Protein AF-A0A7W6B9M9-F1 (afdb_monomer_lite)

Secondary structure (DSSP, 8-state):
-----------PPPP-----------HHHHHHHHHHHHHHTS-HHHHHHHHHHHHHHHTT---S-SSSTTSS--GGGG--

pLDDT: mean 82.49, std 17.72, range [40.44, 98.19]

Organism: NCBI:txid573179

Foldseek 3Di:
DDDDPPPPVVPFPDADDDDDPDPDDDPVVVVVLVVVCVVVVHDSVVSVQQVVVVVCLVVPDDDQDRRGRPPDDRPVPPPD

Sequence (80 aa):
MPLIDSSQRRQKDPIVNVMLNGGRVTSGFRAALFAASSRAGISVNEYVIQAAGEKLLATGSQFSGVFEPGDIPSPAAIDG

Radius of gyration: 17.87 Å; chains: 1; bounding box: 36×36×50 Å

Structure (mmCIF, N/CA/C/O backbone):
data_AF-A0A7W6B9M9-F1
#
_entry.id   AF-A0A7W6B9M9-F1
#
loop_
_atom_site.group_PDB
_atom_site.id
_atom_site.type_symbol
_atom_site.label_atom_id
_atom_site.label_alt_id
_atom_site.label_comp_id
_atom_site.label_asym_id
_atom_site.label_entity_id
_atom_site.label_seq_id
_atom_site.pdbx_PDB_ins_code
_atom_site.Cartn_x
_atom_site.Cartn_y
_atom_site.Cartn_z
_atom_site.occupancy
_atom_site.B_iso_or_equiv
_atom_site.auth_seq_id
_atom_site.auth_comp_id
_atom_site.auth_asym_id
_atom_site.auth_atom_id
_atom_site.pdbx_PDB_model_num
ATOM 1 N N . MET A 1 1 ? -24.086 21.340 39.483 1.00 40.44 1 MET A N 1
ATOM 2 C CA . MET A 1 1 ? -24.285 21.239 38.025 1.00 40.44 1 MET A CA 1
ATOM 3 C C . MET A 1 1 ? -22.926 21.461 37.371 1.00 40.44 1 MET A C 1
ATOM 5 O O . MET A 1 1 ? -22.510 22.611 37.312 1.00 40.44 1 MET A O 1
ATOM 9 N N . PRO A 1 2 ? -22.156 20.417 37.020 1.00 43.12 2 PRO A N 1
ATOM 10 C CA . PRO A 1 2 ? -20.907 20.621 36.308 1.00 43.12 2 PRO A CA 1
ATOM 11 C C . PRO A 1 2 ? -21.198 20.754 34.813 1.00 43.12 2 PRO A C 1
ATOM 13 O O . PRO A 1 2 ? -21.995 20.003 34.251 1.00 43.12 2 PRO A O 1
ATOM 16 N N . LEU A 1 3 ? -20.577 21.763 34.211 1.00 52.00 3 LEU A N 1
ATOM 17 C CA . LEU A 1 3 ? -20.588 22.025 32.782 1.00 52.00 3 LEU A CA 1
ATOM 18 C C . LEU A 1 3 ? -19.972 20.823 32.064 1.00 52.00 3 LEU A C 1
ATOM 20 O O . LEU A 1 3 ? -18.896 20.353 32.424 1.00 52.00 3 LEU A O 1
ATOM 24 N N . ILE A 1 4 ? -20.704 20.317 31.082 1.00 57.88 4 ILE A N 1
ATOM 25 C CA . ILE A 1 4 ? -20.287 19.249 30.183 1.00 57.88 4 ILE A CA 1
ATOM 26 C C . ILE A 1 4 ? -19.054 19.776 29.444 1.00 57.88 4 ILE A C 1
ATOM 28 O O . ILE A 1 4 ? -19.163 20.729 28.674 1.00 57.88 4 ILE A O 1
ATOM 32 N N . ASP A 1 5 ? -17.882 19.211 29.724 1.00 48.06 5 ASP A N 1
ATOM 33 C CA . ASP A 1 5 ? -16.657 19.519 28.993 1.00 48.06 5 ASP A CA 1
ATOM 34 C C . ASP A 1 5 ? -16.792 18.922 27.586 1.00 48.06 5 ASP A C 1
ATOM 36 O O . ASP A 1 5 ? -16.517 17.750 27.333 1.00 48.06 5 ASP A O 1
ATOM 40 N N . SER A 1 6 ? -17.333 19.718 26.665 1.00 55.81 6 SER A N 1
ATOM 41 C CA . SER A 1 6 ? -17.604 19.345 25.276 1.00 55.81 6 SER A CA 1
ATOM 42 C C . SER A 1 6 ? -16.344 19.307 24.405 1.00 55.81 6 SER A C 1
ATOM 44 O O . SER A 1 6 ? -16.433 19.387 23.182 1.00 55.81 6 SER A O 1
ATOM 46 N N . SER A 1 7 ? -15.164 19.166 25.007 1.00 56.00 7 SER A N 1
ATOM 47 C CA . SER A 1 7 ? -13.893 19.095 24.293 1.00 56.00 7 SER A CA 1
ATOM 48 C C . SER A 1 7 ? -13.237 17.728 24.450 1.00 56.00 7 SER A C 1
ATOM 50 O O . SER A 1 7 ? -12.041 17.628 24.721 1.00 56.00 7 SER A O 1
ATOM 52 N N . GLN A 1 8 ? -13.979 16.652 24.163 1.00 53.84 8 GLN A N 1
ATOM 53 C CA . GLN A 1 8 ? -13.336 15.477 23.576 1.00 53.84 8 GLN A CA 1
ATOM 54 C C . GLN A 1 8 ? -12.800 15.895 22.201 1.00 53.84 8 GLN A C 1
ATOM 56 O O . GLN A 1 8 ? -13.423 15.669 21.164 1.00 53.84 8 GLN A O 1
ATOM 61 N N . ARG A 1 9 ? -11.634 16.555 22.188 1.00 57.97 9 ARG A N 1
ATOM 62 C CA . ARG A 1 9 ? -10.763 16.580 21.015 1.00 57.97 9 ARG A CA 1
ATOM 63 C C . ARG A 1 9 ? -10.642 15.122 20.607 1.00 57.97 9 ARG A C 1
ATOM 65 O O . ARG A 1 9 ? -10.047 14.358 21.362 1.00 57.97 9 ARG A O 1
ATOM 72 N N . ARG A 1 10 ? -11.270 14.737 19.489 1.00 61.97 10 ARG A N 1
ATOM 73 C CA . ARG A 1 10 ? -11.105 13.412 18.886 1.00 61.97 10 ARG A CA 1
ATOM 74 C C . ARG A 1 10 ? -9.609 13.141 18.883 1.00 61.97 10 ARG A C 1
ATOM 76 O O . ARG A 1 10 ? -8.864 13.842 18.198 1.00 61.97 10 ARG A O 1
ATOM 83 N N . GLN A 1 11 ? -9.171 12.255 19.769 1.00 67.06 11 GLN A N 1
ATOM 84 C CA . GLN A 1 11 ? -7.761 11.962 19.924 1.00 67.06 11 GLN A CA 1
ATOM 85 C C . GLN A 1 11 ? -7.340 11.363 18.586 1.00 67.06 11 GLN A C 1
ATOM 87 O O . GLN A 1 11 ? -7.921 10.371 18.159 1.00 67.06 11 GLN A O 1
ATOM 92 N N . LYS A 1 12 ? -6.458 12.060 17.862 1.00 70.88 12 LYS A N 1
ATOM 93 C CA . LYS A 1 12 ? -6.008 11.630 16.537 1.00 70.88 12 LYS A CA 1
ATOM 94 C C . LYS A 1 12 ? -5.391 10.239 16.692 1.00 70.88 12 LYS A C 1
ATOM 96 O O . LYS A 1 12 ? -4.598 10.052 17.618 1.00 70.88 12 LYS A O 1
ATOM 101 N N . ASP A 1 13 ? -5.765 9.300 15.825 1.00 83.25 13 ASP A N 1
ATOM 102 C CA . ASP A 1 13 ? -5.204 7.950 15.869 1.00 83.25 13 ASP A CA 1
ATOM 103 C C . ASP A 1 13 ? -3.668 8.037 15.832 1.00 83.25 13 ASP A C 1
ATOM 105 O O . ASP A 1 13 ? -3.113 8.769 15.001 1.00 83.25 13 ASP A O 1
ATOM 109 N N . PRO A 1 14 ? -2.966 7.372 16.766 1.00 87.50 14 PRO A N 1
ATOM 110 C CA . PRO A 1 14 ? -1.520 7.472 16.847 1.00 87.50 14 PRO A CA 1
ATOM 111 C C . PRO A 1 14 ? -0.869 6.778 15.649 1.00 87.50 14 PRO A C 1
ATOM 113 O O . PRO A 1 14 ? -1.204 5.644 15.310 1.00 87.50 14 PRO A O 1
ATOM 116 N N . ILE A 1 15 ? 0.117 7.443 15.048 1.00 88.94 15 ILE A N 1
ATOM 117 C CA . ILE A 1 1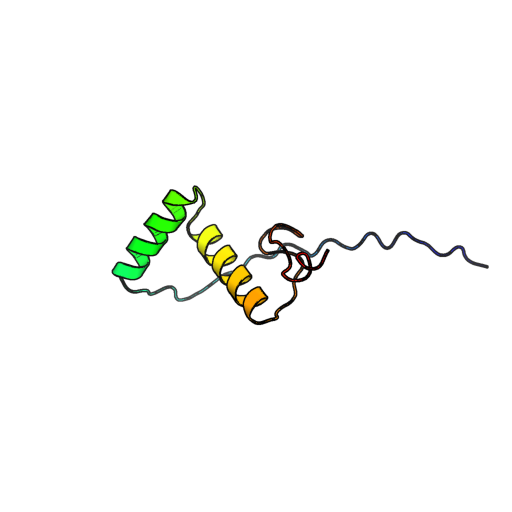5 ? 0.930 6.874 13.971 1.00 88.94 15 ILE A CA 1
ATOM 118 C C . ILE A 1 15 ? 1.949 5.918 14.592 1.00 88.94 15 ILE A C 1
ATOM 120 O O . ILE A 1 15 ? 2.702 6.296 15.494 1.00 88.94 15 ILE A O 1
ATOM 124 N N . VAL A 1 16 ? 1.980 4.678 14.105 1.00 89.62 16 VAL A N 1
ATOM 125 C CA . VAL A 1 16 ? 2.882 3.623 14.586 1.00 89.62 16 VAL A CA 1
ATOM 126 C C . VAL A 1 16 ? 3.664 3.004 13.433 1.00 89.62 16 VAL A C 1
ATOM 128 O O . VAL A 1 16 ? 3.195 2.941 12.299 1.00 89.62 16 VAL A O 1
ATOM 131 N N . ASN A 1 17 ? 4.867 2.516 13.731 1.00 88.56 17 ASN A N 1
ATOM 132 C CA . ASN A 1 17 ? 5.715 1.868 12.736 1.00 88.56 17 ASN A CA 1
ATOM 133 C C . ASN A 1 17 ? 5.280 0.419 12.495 1.00 88.56 17 ASN A C 1
ATOM 135 O O . ASN A 1 17 ? 5.042 -0.331 13.443 1.00 88.56 17 ASN A O 1
ATOM 139 N N . VAL A 1 18 ? 5.297 -0.005 11.232 1.00 86.25 18 VAL A N 1
ATOM 140 C CA . VAL A 1 18 ? 5.147 -1.411 10.841 1.00 86.25 18 VAL A CA 1
ATOM 141 C C . VAL A 1 18 ? 6.518 -1.966 10.455 1.00 86.25 18 VAL A C 1
ATOM 143 O O . VAL A 1 18 ? 7.166 -1.458 9.544 1.00 86.25 18 VAL A O 1
ATOM 146 N N . MET A 1 19 ? 6.967 -3.025 11.134 1.00 83.94 19 MET A N 1
ATOM 147 C CA . MET A 1 19 ? 8.183 -3.767 10.776 1.00 83.94 19 MET A CA 1
ATOM 148 C C . MET A 1 19 ? 7.802 -5.153 10.248 1.00 83.94 19 MET A C 1
ATOM 150 O O . MET A 1 19 ? 7.418 -6.032 11.017 1.00 83.94 19 MET A O 1
ATOM 154 N N . LEU A 1 20 ? 7.903 -5.354 8.932 1.00 79.19 20 LEU A N 1
ATOM 155 C CA . LEU A 1 20 ? 7.629 -6.643 8.291 1.00 79.19 20 LEU A CA 1
ATOM 156 C C . LEU A 1 20 ? 8.930 -7.436 8.116 1.00 79.19 20 LEU A C 1
ATOM 158 O O . LEU A 1 20 ? 9.844 -6.996 7.422 1.00 79.19 20 LEU A O 1
ATOM 162 N N . ASN A 1 21 ? 8.996 -8.633 8.698 1.00 79.00 21 ASN A N 1
ATOM 163 C CA . ASN A 1 21 ? 10.118 -9.557 8.523 1.00 79.00 21 ASN A CA 1
ATOM 164 C C . ASN A 1 21 ? 9.740 -10.652 7.508 1.00 79.00 21 ASN A C 1
ATOM 166 O O . ASN A 1 21 ? 8.705 -11.292 7.666 1.00 79.00 21 ASN A O 1
ATOM 170 N N . GLY A 1 22 ? 10.579 -10.898 6.487 1.00 71.38 22 GLY A N 1
ATOM 171 C CA . GLY A 1 22 ? 10.420 -12.051 5.574 1.00 71.38 22 GLY A CA 1
ATOM 172 C C . GLY A 1 22 ? 10.006 -11.767 4.119 1.00 71.38 22 GLY A C 1
ATOM 173 O O . GLY A 1 22 ? 9.407 -12.627 3.480 1.00 71.38 22 GLY A O 1
ATOM 174 N N . GLY A 1 23 ? 10.346 -10.605 3.552 1.00 73.69 23 GLY A N 1
ATOM 175 C CA . GLY A 1 23 ? 9.953 -10.192 2.192 1.00 73.69 23 GLY A CA 1
ATOM 176 C C . GLY A 1 23 ? 10.672 -10.889 1.022 1.00 73.69 23 GLY A C 1
ATOM 177 O O . GLY A 1 23 ? 11.282 -10.216 0.191 1.00 73.69 23 GLY A O 1
ATOM 178 N N . ARG A 1 24 ? 10.618 -12.224 0.917 1.00 87.12 24 ARG A N 1
ATOM 179 C CA . ARG A 1 24 ? 11.062 -12.934 -0.299 1.00 87.12 24 ARG A CA 1
ATOM 180 C C . ARG A 1 24 ? 9.904 -13.035 -1.286 1.00 87.12 24 ARG A C 1
ATOM 182 O O . ARG A 1 24 ? 8.877 -13.630 -0.988 1.00 87.12 24 ARG A O 1
ATOM 189 N N . VAL A 1 25 ? 10.097 -12.478 -2.474 1.00 91.12 25 VAL A N 1
ATOM 190 C CA . VAL A 1 25 ? 9.097 -12.439 -3.549 1.00 91.12 25 VAL A CA 1
ATOM 191 C C . VAL A 1 25 ? 9.697 -12.942 -4.857 1.00 91.12 25 VAL A C 1
ATOM 193 O O . VAL A 1 25 ? 10.918 -13.036 -4.997 1.00 91.12 25 VAL A O 1
ATOM 196 N N . THR A 1 26 ? 8.850 -13.253 -5.837 1.00 97.31 26 THR A N 1
ATOM 197 C CA . THR A 1 26 ? 9.323 -13.579 -7.186 1.00 97.31 26 THR A CA 1
ATOM 198 C C . THR A 1 26 ? 9.946 -12.344 -7.847 1.00 97.31 26 THR A C 1
ATOM 200 O O . THR A 1 26 ? 9.549 -11.204 -7.590 1.00 97.31 26 THR A O 1
ATOM 203 N N . SER A 1 27 ? 10.933 -12.552 -8.721 1.00 97.50 27 SER A N 1
ATOM 204 C CA . SER A 1 27 ? 11.611 -11.459 -9.435 1.00 97.50 27 SER A CA 1
ATOM 205 C C . SER A 1 27 ? 10.650 -10.643 -10.304 1.00 97.50 27 SER A C 1
ATOM 207 O O . SER A 1 27 ? 10.747 -9.417 -10.330 1.00 97.50 27 SER A O 1
ATOM 209 N N . GLY A 1 28 ? 9.691 -11.308 -10.959 1.00 97.44 28 GLY A N 1
ATOM 210 C CA . GLY A 1 28 ? 8.655 -10.654 -11.761 1.00 97.44 28 GLY A CA 1
ATOM 211 C C . GLY A 1 28 ? 7.761 -9.737 -10.928 1.00 97.44 28 GLY A C 1
ATOM 212 O O . GLY A 1 28 ? 7.541 -8.589 -11.307 1.00 97.44 28 GLY A O 1
ATOM 213 N N . PHE A 1 29 ? 7.326 -10.196 -9.748 1.00 97.06 29 PHE A N 1
ATOM 214 C CA . PHE A 1 29 ? 6.570 -9.353 -8.823 1.00 97.06 29 PHE A CA 1
ATOM 215 C C . PHE A 1 29 ? 7.396 -8.154 -8.356 1.00 97.06 29 PHE A C 1
ATOM 217 O O . PHE A 1 29 ? 6.909 -7.029 -8.394 1.00 97.06 29 PHE A O 1
ATOM 224 N N . ARG A 1 30 ? 8.667 -8.367 -7.983 1.00 96.75 30 ARG A N 1
ATOM 225 C CA . ARG A 1 30 ? 9.564 -7.273 -7.586 1.00 96.75 30 ARG A CA 1
ATOM 226 C C . ARG A 1 30 ? 9.676 -6.212 -8.684 1.00 96.75 30 ARG A C 1
ATOM 228 O O . ARG A 1 30 ? 9.566 -5.030 -8.385 1.00 96.75 30 ARG A O 1
ATOM 235 N N . ALA A 1 31 ? 9.874 -6.611 -9.939 1.00 97.94 31 ALA A N 1
ATOM 236 C CA . ALA A 1 31 ? 9.974 -5.667 -11.053 1.00 97.94 31 ALA A CA 1
ATOM 237 C C . ALA A 1 31 ? 8.668 -4.886 -11.265 1.00 97.94 31 ALA A C 1
ATOM 239 O O . ALA A 1 31 ? 8.695 -3.661 -11.387 1.00 97.94 31 ALA A O 1
ATOM 240 N N . ALA A 1 32 ? 7.527 -5.581 -11.253 1.00 98.19 32 ALA A N 1
ATOM 241 C CA . ALA A 1 32 ? 6.217 -4.957 -11.404 1.00 98.19 32 ALA A CA 1
ATOM 242 C C . ALA A 1 32 ? 5.915 -3.969 -10.266 1.00 98.19 32 ALA A C 1
ATOM 244 O O . ALA A 1 32 ? 5.458 -2.860 -10.530 1.00 98.19 32 ALA A O 1
ATOM 245 N N . LEU A 1 33 ? 6.233 -4.340 -9.022 1.00 96.88 33 LEU A N 1
ATOM 246 C CA . LEU A 1 33 ? 6.046 -3.503 -7.839 1.00 96.88 33 LEU A CA 1
ATOM 247 C C . LEU A 1 33 ? 6.845 -2.197 -7.930 1.00 96.88 33 LEU A C 1
ATOM 249 O O . LEU A 1 33 ? 6.283 -1.123 -7.743 1.00 96.88 33 LEU A O 1
ATOM 253 N N . PHE A 1 34 ? 8.135 -2.276 -8.268 1.00 97.25 34 PHE A N 1
ATOM 254 C CA . PHE A 1 34 ? 8.985 -1.088 -8.412 1.00 97.25 34 PHE A CA 1
ATOM 255 C C . PHE A 1 34 ? 8.540 -0.196 -9.577 1.00 97.25 34 PHE A C 1
ATOM 257 O O . PHE A 1 34 ? 8.562 1.029 -9.468 1.00 97.25 34 PHE A O 1
ATOM 264 N N . ALA A 1 35 ? 8.112 -0.791 -10.695 1.00 98.06 35 ALA A N 1
ATOM 265 C CA . ALA A 1 35 ? 7.575 -0.027 -11.815 1.00 98.06 35 ALA A CA 1
ATOM 266 C C . ALA A 1 35 ? 6.271 0.691 -11.433 1.00 98.06 35 ALA A C 1
ATOM 268 O O . ALA A 1 35 ? 6.079 1.845 -11.810 1.00 98.06 35 ALA A O 1
ATOM 269 N N . ALA A 1 36 ? 5.388 0.030 -10.681 1.00 97.88 36 ALA A N 1
ATOM 270 C CA . ALA A 1 36 ? 4.132 0.613 -10.228 1.00 97.88 36 ALA A CA 1
ATOM 271 C C . ALA A 1 36 ? 4.361 1.768 -9.242 1.00 97.88 36 ALA A C 1
ATOM 273 O O . ALA A 1 36 ? 3.834 2.857 -9.466 1.00 97.88 36 ALA A O 1
ATOM 274 N N . SER A 1 37 ? 5.217 1.582 -8.230 1.00 97.12 37 SER A N 1
ATOM 275 C CA . SER A 1 37 ? 5.551 2.652 -7.280 1.00 97.12 37 SER A CA 1
ATOM 276 C C . SER A 1 37 ? 6.215 3.842 -7.979 1.00 97.12 37 SER A C 1
ATOM 278 O O . SER A 1 37 ? 5.865 4.989 -7.720 1.00 97.12 37 SER A O 1
ATOM 280 N N . SER A 1 38 ? 7.107 3.582 -8.945 1.00 97.50 38 SER A N 1
ATOM 281 C CA . SER A 1 38 ? 7.745 4.635 -9.743 1.00 97.50 38 SER A CA 1
ATOM 282 C C . SER A 1 38 ? 6.746 5.438 -10.577 1.00 97.50 38 SER A C 1
ATOM 284 O O . SER A 1 38 ? 6.907 6.649 -10.680 1.00 97.50 38 SER A O 1
ATOM 286 N N . ARG A 1 39 ? 5.731 4.799 -11.174 1.00 97.69 39 ARG A N 1
ATOM 287 C CA . ARG A 1 39 ? 4.679 5.500 -11.936 1.00 97.69 39 ARG A CA 1
ATOM 288 C C . ARG A 1 39 ? 3.772 6.331 -11.035 1.00 97.69 39 ARG A C 1
ATOM 290 O O . ARG A 1 39 ? 3.326 7.390 -11.454 1.00 97.69 39 ARG A O 1
ATOM 297 N N . ALA A 1 40 ? 3.512 5.845 -9.824 1.00 95.62 40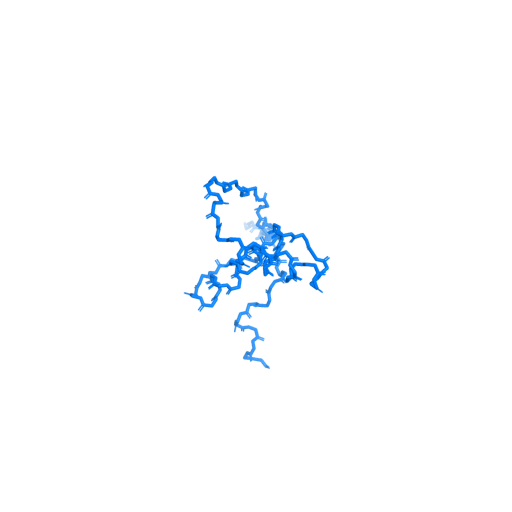 ALA A N 1
ATOM 298 C CA . ALA A 1 40 ? 2.737 6.559 -8.818 1.00 95.62 40 ALA A CA 1
ATOM 299 C C . ALA A 1 40 ? 3.522 7.710 -8.157 1.00 95.62 40 ALA A C 1
ATOM 301 O O . ALA A 1 40 ? 2.924 8.537 -7.480 1.00 95.62 40 ALA A O 1
ATOM 302 N N . GLY A 1 41 ? 4.845 7.785 -8.355 1.00 97.25 41 GLY A N 1
ATOM 303 C CA . GLY A 1 41 ? 5.686 8.828 -7.766 1.00 97.25 41 GLY A CA 1
ATOM 304 C C . GLY A 1 41 ? 5.918 8.670 -6.259 1.00 97.25 41 GLY A C 1
ATOM 305 O O . GLY A 1 41 ? 6.301 9.638 -5.611 1.00 97.25 41 GLY A O 1
ATOM 306 N N . ILE A 1 42 ? 5.709 7.468 -5.711 1.00 96.50 42 ILE A N 1
ATOM 307 C CA . ILE A 1 42 ? 5.815 7.172 -4.273 1.00 96.50 42 ILE A CA 1
ATOM 308 C C . ILE A 1 42 ? 6.824 6.055 -3.995 1.00 96.50 42 ILE A C 1
ATOM 310 O O . ILE A 1 42 ? 7.244 5.308 -4.888 1.00 96.50 42 ILE A O 1
ATOM 314 N N . SER A 1 43 ? 7.237 5.926 -2.732 1.00 95.94 43 SER A N 1
ATOM 315 C CA . SER A 1 43 ? 8.156 4.858 -2.332 1.00 95.94 43 SER A CA 1
ATOM 316 C C . SER A 1 43 ? 7.501 3.475 -2.454 1.00 95.94 43 SER A C 1
ATOM 318 O O . SER A 1 43 ? 6.285 3.331 -2.348 1.00 95.94 43 SER A O 1
ATOM 320 N N . VAL A 1 44 ? 8.304 2.418 -2.631 1.00 94.88 44 VAL A N 1
ATOM 321 C CA . VAL A 1 44 ? 7.786 1.034 -2.641 1.00 94.88 44 VAL A CA 1
ATOM 322 C C . VAL A 1 44 ? 7.061 0.708 -1.332 1.00 94.88 44 VAL A C 1
ATOM 324 O O . VAL A 1 44 ? 6.035 0.040 -1.364 1.00 94.88 44 VAL A O 1
ATOM 327 N N . ASN A 1 45 ? 7.580 1.191 -0.198 1.00 93.69 45 ASN A N 1
ATOM 328 C CA . ASN A 1 45 ? 6.971 0.997 1.116 1.00 93.69 45 ASN A CA 1
ATOM 329 C C . ASN A 1 45 ? 5.576 1.635 1.193 1.00 93.69 45 ASN A C 1
ATOM 331 O O . ASN A 1 45 ? 4.620 1.000 1.621 1.00 93.69 45 ASN A O 1
ATOM 335 N N . GLU A 1 46 ? 5.458 2.874 0.726 1.00 94.25 46 GLU A N 1
ATOM 336 C CA . GLU A 1 46 ? 4.187 3.594 0.690 1.00 94.25 46 GLU A CA 1
ATOM 337 C C . GLU A 1 46 ? 3.185 2.897 -0.233 1.00 94.25 46 GLU A C 1
ATOM 339 O O . GLU A 1 46 ? 2.064 2.602 0.169 1.00 94.25 46 GLU A O 1
ATOM 344 N N . TYR A 1 47 ? 3.635 2.484 -1.418 1.00 95.50 47 TYR A N 1
ATOM 345 C CA . TYR A 1 47 ? 2.806 1.743 -2.361 1.00 95.50 47 TYR A CA 1
ATOM 346 C C . TYR A 1 47 ? 2.232 0.450 -1.756 1.00 95.50 47 TYR A C 1
ATOM 348 O O . TYR A 1 47 ? 1.044 0.168 -1.906 1.00 95.50 47 TYR A O 1
ATOM 356 N N . VAL A 1 48 ? 3.052 -0.354 -1.063 1.00 95.06 48 VAL A N 1
ATOM 357 C CA . VAL A 1 48 ? 2.570 -1.622 -0.481 1.00 95.06 48 VAL A CA 1
ATOM 358 C C . VAL A 1 48 ? 1.641 -1.408 0.709 1.00 95.06 48 VAL A C 1
ATOM 360 O O . VAL A 1 48 ? 0.670 -2.151 0.841 1.00 95.06 48 VAL A O 1
ATOM 363 N N . ILE A 1 49 ? 1.912 -0.415 1.560 1.00 95.06 49 ILE A N 1
ATOM 364 C CA . ILE A 1 49 ? 1.067 -0.124 2.724 1.00 95.06 49 ILE A CA 1
ATOM 365 C C . ILE A 1 49 ? -0.281 0.440 2.252 1.00 95.06 49 ILE A C 1
ATOM 367 O O . ILE A 1 49 ? -1.321 -0.023 2.720 1.00 95.06 49 ILE A O 1
ATOM 371 N N . GLN A 1 50 ? -0.287 1.328 1.254 1.00 94.62 50 GLN A N 1
ATOM 372 C CA . GLN A 1 50 ? -1.520 1.836 0.654 1.00 94.62 50 GLN A CA 1
ATOM 373 C C . GLN A 1 50 ? -2.356 0.718 0.023 1.00 94.62 50 GLN A C 1
ATOM 375 O O . GLN A 1 50 ? -3.528 0.564 0.363 1.00 94.62 50 GLN A O 1
ATOM 380 N N . ALA A 1 51 ? -1.748 -0.126 -0.817 1.00 94.75 51 ALA A N 1
ATOM 381 C CA . ALA A 1 51 ? -2.449 -1.254 -1.431 1.00 94.75 51 ALA A CA 1
ATOM 382 C C . ALA A 1 51 ? -3.010 -2.240 -0.385 1.00 94.75 51 ALA A C 1
ATOM 384 O O . ALA A 1 51 ? -4.095 -2.798 -0.565 1.00 94.75 51 ALA A O 1
ATOM 385 N N . ALA A 1 52 ? -2.292 -2.458 0.723 1.00 94.75 52 ALA A N 1
ATOM 386 C CA . ALA A 1 52 ? -2.780 -3.273 1.832 1.00 94.75 52 ALA A CA 1
ATOM 387 C C . ALA A 1 52 ? -3.989 -2.627 2.527 1.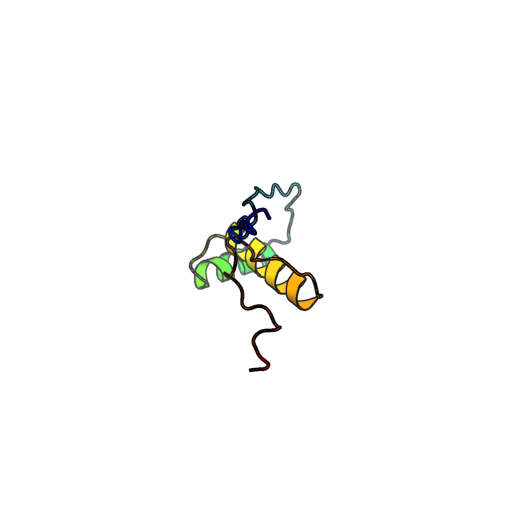00 94.75 52 ALA A C 1
ATOM 389 O O . ALA A 1 52 ? -4.968 -3.321 2.802 1.00 94.75 52 ALA A O 1
ATOM 390 N N . GLY A 1 53 ? -3.958 -1.315 2.768 1.00 94.56 53 GLY A N 1
ATOM 391 C CA . GLY A 1 53 ? -5.085 -0.583 3.342 1.00 94.56 53 GLY A CA 1
ATOM 392 C C . GLY A 1 53 ? -6.326 -0.601 2.454 1.00 94.56 53 GLY A C 1
ATOM 393 O O . GLY A 1 53 ? -7.407 -0.947 2.925 1.00 94.56 53 GLY A O 1
ATOM 394 N N . GLU A 1 54 ? -6.171 -0.336 1.156 1.00 93.88 54 GLU A N 1
ATOM 395 C CA . GLU A 1 54 ? -7.256 -0.447 0.169 1.00 93.88 54 GLU A CA 1
ATOM 396 C C . GLU A 1 54 ? -7.881 -1.850 0.187 1.00 93.88 54 GLU A C 1
ATOM 398 O O . GLU A 1 54 ? -9.106 -2.003 0.207 1.00 93.88 54 GLU A O 1
ATOM 403 N N . LYS A 1 55 ? -7.045 -2.896 0.260 1.00 95.00 55 LYS A N 1
ATOM 404 C CA . LYS A 1 55 ? -7.516 -4.280 0.361 1.00 95.00 55 LYS A CA 1
ATOM 405 C C . LYS A 1 55 ? -8.282 -4.537 1.660 1.00 95.00 55 LYS A C 1
ATOM 407 O O . LYS A 1 55 ? -9.324 -5.187 1.610 1.00 95.00 55 LYS A O 1
ATOM 412 N N . LEU A 1 56 ? -7.790 -4.043 2.797 1.00 94.56 56 LEU A N 1
ATOM 413 C CA . LEU A 1 56 ? -8.435 -4.203 4.103 1.00 94.56 56 LEU A CA 1
ATOM 414 C C . LEU A 1 56 ? -9.808 -3.515 4.144 1.00 94.56 56 LEU A C 1
ATOM 416 O O . LEU A 1 56 ? -10.778 -4.138 4.587 1.00 94.56 56 LEU A O 1
ATOM 420 N N . LEU A 1 57 ? -9.918 -2.293 3.611 1.00 92.81 57 LEU A N 1
ATOM 421 C CA . LEU A 1 57 ? -11.193 -1.573 3.470 1.00 92.81 57 LEU A CA 1
ATOM 422 C C . LEU A 1 57 ? -12.179 -2.349 2.598 1.00 92.81 57 LEU A C 1
ATOM 424 O O . LEU A 1 57 ? -13.322 -2.559 2.996 1.00 92.81 57 LEU A O 1
ATOM 428 N N . ALA A 1 58 ? -11.725 -2.848 1.445 1.00 90.56 58 ALA A N 1
ATOM 429 C CA . ALA A 1 58 ? -12.554 -3.656 0.552 1.00 90.56 58 ALA A CA 1
ATOM 430 C C . ALA A 1 58 ? -13.046 -4.963 1.206 1.00 90.56 58 ALA A C 1
ATOM 432 O O . ALA A 1 58 ? -14.072 -5.505 0.804 1.00 90.56 58 ALA A O 1
ATOM 433 N N . THR A 1 59 ? -12.336 -5.470 2.221 1.00 95.25 59 THR A N 1
ATOM 434 C CA . THR A 1 59 ? -12.755 -6.634 3.026 1.00 95.25 59 THR A CA 1
ATOM 435 C C . THR A 1 59 ? -13.574 -6.278 4.273 1.00 95.25 59 THR A C 1
ATOM 437 O O . THR A 1 59 ? -13.919 -7.172 5.041 1.00 95.25 59 THR A O 1
ATOM 440 N N . GLY A 1 60 ? -13.903 -4.999 4.478 1.00 93.06 60 GLY A N 1
ATOM 441 C CA . GLY A 1 60 ? -14.774 -4.528 5.560 1.00 93.06 60 GLY A CA 1
ATOM 442 C C . GLY A 1 60 ? -14.062 -4.108 6.848 1.00 93.06 60 GLY A C 1
ATOM 443 O O . GLY A 1 60 ? -14.729 -3.863 7.851 1.00 93.06 60 GLY A O 1
ATOM 444 N N . SER A 1 61 ? -12.728 -4.009 6.851 1.00 93.56 61 SER A N 1
ATOM 445 C CA . SER A 1 61 ? -12.005 -3.417 7.986 1.00 93.56 61 SER A CA 1
ATOM 446 C C . SER A 1 61 ? -12.280 -1.915 8.079 1.00 93.56 61 SER A C 1
ATOM 448 O O . SER A 1 61 ? -12.481 -1.256 7.063 1.00 93.56 61 SER A O 1
ATOM 450 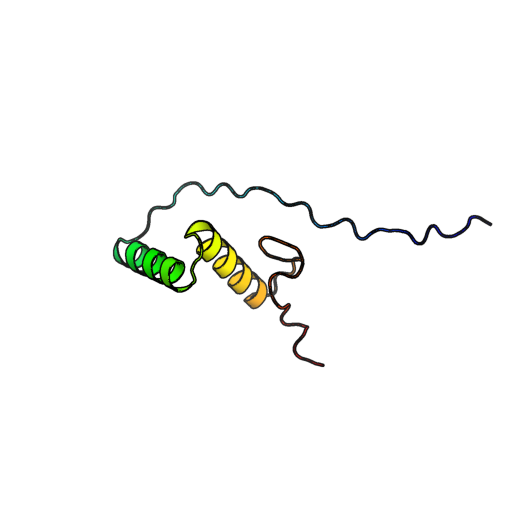N N . GLN A 1 62 ? -12.265 -1.370 9.296 1.00 92.38 62 GLN A N 1
ATOM 451 C CA . GLN A 1 62 ? -12.465 0.057 9.556 1.00 92.38 62 GLN A CA 1
ATOM 452 C C . GLN A 1 62 ? -11.257 0.621 10.303 1.00 92.38 62 GLN A C 1
ATOM 454 O O . GLN A 1 62 ? -10.849 0.078 11.328 1.00 92.38 62 GLN A O 1
ATOM 459 N N . PHE A 1 63 ? -10.693 1.704 9.783 1.00 90.94 63 PHE A N 1
ATOM 460 C CA . PHE A 1 63 ? -9.601 2.470 10.381 1.00 90.94 63 PHE A CA 1
ATOM 461 C C . PHE A 1 63 ? -9.650 3.903 9.832 1.00 90.94 63 PHE A C 1
ATOM 463 O O . PHE A 1 63 ? -10.310 4.156 8.822 1.00 90.94 63 PHE A O 1
ATOM 470 N N . SER A 1 64 ? -9.009 4.856 10.509 1.00 90.06 64 SER A N 1
ATOM 471 C CA . SER A 1 64 ? -9.134 6.280 10.166 1.00 90.06 64 SER A CA 1
ATOM 472 C C . SER A 1 64 ? -8.379 6.697 8.900 1.00 90.06 64 SER A C 1
ATOM 474 O O . SER A 1 64 ? -8.761 7.688 8.284 1.00 90.06 64 SER A O 1
ATOM 476 N N . GLY A 1 65 ? -7.341 5.958 8.512 1.00 91.75 65 GLY A N 1
ATOM 477 C CA . GLY A 1 65 ? -6.522 6.140 7.311 1.00 91.75 65 GLY A CA 1
ATOM 478 C C . GLY A 1 65 ? -5.316 5.193 7.333 1.00 91.75 65 GLY A C 1
ATOM 479 O O . GLY A 1 65 ? -5.140 4.452 8.303 1.00 91.75 65 GLY A O 1
ATOM 480 N N . VAL A 1 66 ? -4.503 5.169 6.277 1.00 93.25 66 VAL A N 1
ATOM 481 C CA . VAL A 1 66 ? -3.326 4.284 6.188 1.00 93.25 66 VAL A CA 1
ATOM 482 C C . VAL A 1 66 ? -2.070 4.913 6.784 1.00 93.25 66 VAL A C 1
ATOM 484 O O . VAL A 1 66 ? -1.411 4.286 7.611 1.00 93.25 66 VAL A O 1
ATOM 487 N N . PHE A 1 67 ? -1.726 6.126 6.368 1.00 92.62 67 PHE A N 1
ATOM 488 C CA . PHE A 1 67 ? -0.599 6.907 6.880 1.00 92.62 67 PHE A CA 1
ATOM 489 C C . PHE A 1 67 ? -1.089 8.021 7.792 1.00 92.62 67 PHE A C 1
ATOM 491 O O . PHE A 1 67 ? -0.503 8.276 8.842 1.00 92.62 67 PHE A O 1
ATOM 498 N N . GLU A 1 68 ? -2.181 8.667 7.392 1.00 91.69 68 GLU A N 1
ATOM 499 C CA . GLU A 1 68 ? -2.801 9.771 8.110 1.00 91.69 68 GLU A CA 1
ATOM 500 C C . GLU A 1 68 ? -4.323 9.601 8.110 1.00 91.69 68 GLU A C 1
ATOM 502 O O . GLU A 1 68 ? -4.890 9.167 7.108 1.00 91.69 68 GLU A O 1
ATOM 507 N N . PRO A 1 69 ? -5.026 9.992 9.183 1.00 87.25 69 PRO A N 1
ATOM 508 C CA . PRO A 1 69 ? -6.482 9.992 9.189 1.00 87.25 69 PRO A CA 1
ATOM 509 C C . PRO A 1 69 ? -7.071 10.770 8.000 1.00 87.25 69 PRO A C 1
ATOM 511 O O . PRO A 1 69 ? -6.813 11.965 7.848 1.00 87.25 69 PRO A O 1
ATOM 514 N N . GLY A 1 70 ? -7.902 10.101 7.199 1.00 85.19 70 GLY A N 1
ATOM 515 C CA . GLY A 1 70 ? -8.603 10.659 6.042 1.00 85.19 70 GLY A CA 1
ATOM 516 C C . GLY A 1 70 ? -7.864 10.566 4.702 1.00 85.19 70 GLY A C 1
ATOM 517 O O . GLY A 1 70 ? -8.366 11.109 3.722 1.00 85.19 70 GLY A O 1
ATOM 518 N N . ASP A 1 71 ? -6.709 9.903 4.630 1.00 86.69 71 ASP A N 1
ATOM 519 C CA . ASP A 1 71 ? -5.924 9.765 3.391 1.00 86.69 71 ASP A CA 1
ATOM 520 C C . ASP A 1 71 ? -6.527 8.812 2.343 1.00 86.69 71 ASP A C 1
ATOM 522 O O . ASP A 1 71 ? -6.148 8.867 1.173 1.00 86.69 71 ASP A O 1
ATOM 526 N N . ILE A 1 72 ? -7.494 7.975 2.729 1.00 81.56 72 ILE A N 1
ATOM 527 C CA . ILE A 1 72 ? -8.221 7.089 1.818 1.00 81.56 72 ILE A CA 1
ATOM 528 C C . ILE A 1 72 ? -9.721 7.362 1.940 1.00 81.56 72 ILE A C 1
ATOM 530 O O . ILE A 1 72 ? -10.244 7.440 3.057 1.00 81.56 72 ILE A O 1
ATOM 534 N N . PRO A 1 73 ? -10.449 7.485 0.814 1.00 65.19 73 PRO A N 1
ATOM 535 C CA . PRO A 1 73 ? -11.896 7.608 0.849 1.00 65.19 73 PRO A CA 1
ATOM 536 C C . PRO A 1 73 ? -12.505 6.361 1.495 1.00 65.19 73 PRO A C 1
ATOM 538 O O . PRO A 1 73 ? -12.370 5.244 0.994 1.00 65.19 73 PRO A O 1
ATOM 541 N N . SER A 1 74 ? -13.195 6.554 2.621 1.00 58.12 74 SER A N 1
ATOM 542 C CA . SER A 1 74 ? -14.025 5.503 3.201 1.00 58.12 74 SER A CA 1
ATOM 543 C C . SER A 1 74 ? -15.085 5.092 2.171 1.00 58.12 74 SER A C 1
ATOM 545 O O . SER A 1 74 ? -15.774 5.973 1.648 1.00 58.12 74 SER A O 1
ATOM 547 N N . PRO A 1 75 ? -15.284 3.790 1.893 1.00 54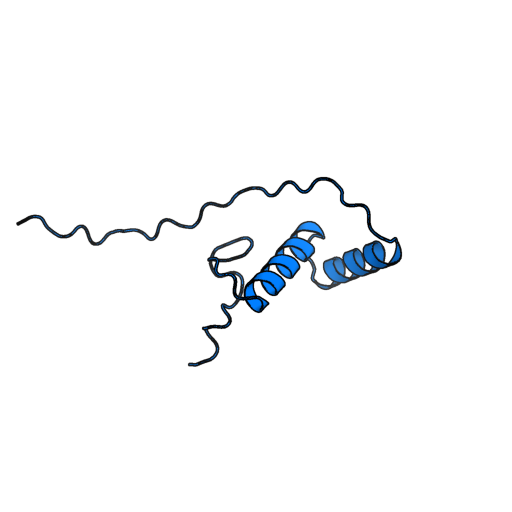.06 75 PRO A N 1
ATOM 548 C CA . PRO A 1 75 ? -16.338 3.337 0.985 1.00 54.06 75 PRO A CA 1
ATOM 549 C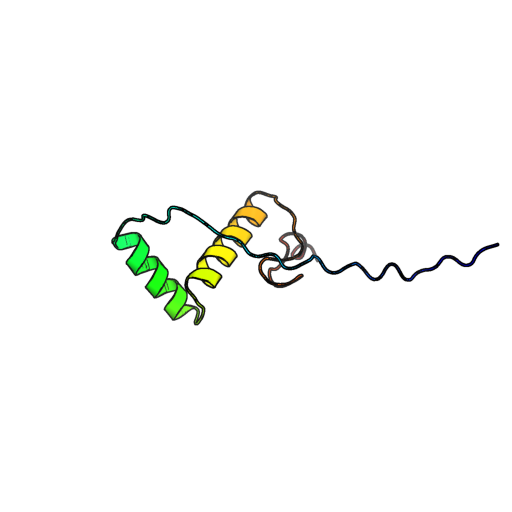 C . PRO A 1 75 ? -17.758 3.709 1.456 1.00 54.06 75 PRO A C 1
ATOM 551 O O . PRO A 1 75 ? -18.700 3.566 0.690 1.00 54.06 75 PRO A O 1
ATOM 554 N N . ALA A 1 76 ? -17.929 4.233 2.676 1.00 50.72 76 ALA A N 1
ATOM 555 C CA . ALA A 1 76 ? -19.196 4.792 3.154 1.00 50.72 76 ALA A CA 1
ATOM 556 C C . ALA A 1 76 ? -19.488 6.229 2.660 1.00 50.72 76 ALA A C 1
ATOM 558 O O . ALA A 1 76 ? -20.561 6.755 2.933 1.00 50.72 76 ALA A O 1
ATOM 559 N N . ALA A 1 77 ? -18.553 6.887 1.964 1.00 50.88 77 ALA A N 1
ATOM 560 C CA . ALA A 1 77 ? -18.695 8.278 1.517 1.00 50.88 77 ALA A CA 1
ATOM 561 C C . ALA A 1 77 ? -19.271 8.439 0.093 1.00 50.88 77 ALA A C 1
ATOM 563 O O . ALA A 1 77 ? -19.318 9.559 -0.407 1.00 50.88 77 ALA A O 1
ATOM 564 N N . ILE A 1 78 ? -19.692 7.349 -0.564 1.00 52.16 78 ILE A N 1
ATOM 565 C CA . ILE A 1 78 ? -20.250 7.374 -1.933 1.00 52.16 78 ILE A CA 1
ATOM 566 C C . ILE A 1 78 ? -21.789 7.272 -2.002 1.00 52.16 78 ILE A C 1
ATOM 568 O O . ILE A 1 78 ? -22.323 7.221 -3.104 1.00 52.16 78 ILE A O 1
ATOM 572 N N . ASP A 1 79 ? -22.492 7.284 -0.863 1.00 43.88 79 ASP A N 1
ATOM 573 C CA . ASP A 1 79 ? -23.968 7.340 -0.776 1.00 43.88 79 ASP A CA 1
ATOM 574 C C . ASP A 1 79 ? -24.452 8.715 -0.255 1.00 43.88 79 ASP A C 1
ATOM 576 O O . ASP A 1 79 ? -25.141 8.815 0.764 1.00 43.88 79 ASP A O 1
ATOM 580 N N . GLY A 1 80 ? -24.055 9.798 -0.933 1.00 40.44 80 GLY A N 1
ATOM 581 C CA . GLY A 1 80 ? -24.478 11.175 -0.638 1.00 40.44 80 GLY A CA 1
ATOM 582 C C . GLY A 1 80 ? -24.856 11.951 -1.888 1.00 40.44 80 GLY A C 1
ATOM 583 O O . GLY A 1 80 ? -24.091 11.862 -2.873 1.00 40.44 80 GLY A O 1
#